Protein AF-A0A9D8TUL1-F1 (afdb_monomer_lite)

Structure (mmCIF, N/CA/C/O backbone):
data_AF-A0A9D8TUL1-F1
#
_entry.id   AF-A0A9D8TUL1-F1
#
loop_
_atom_site.group_PDB
_atom_site.id
_atom_site.type_symbol
_atom_site.label_atom_id
_atom_site.label_alt_id
_atom_site.label_comp_id
_atom_site.label_asym_id
_atom_site.label_entity_id
_atom_site.label_seq_id
_atom_site.pdbx_PDB_ins_code
_atom_site.Cartn_x
_atom_site.Cartn_y
_atom_site.Cartn_z
_atom_site.occupancy
_atom_site.B_iso_or_equiv
_atom_site.auth_seq_id
_atom_site.auth_comp_id
_atom_site.auth_asym_id
_atom_site.auth_atom_id
_atom_site.pdbx_PDB_model_num
ATOM 1 N N . MET A 1 1 ? 18.814 9.237 -5.039 1.00 64.94 1 MET A N 1
ATOM 2 C CA . MET A 1 1 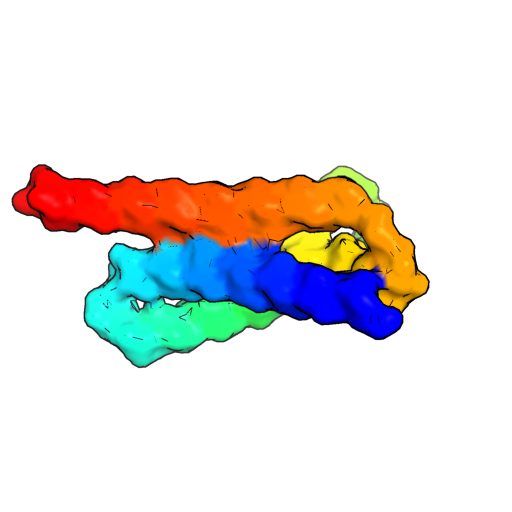? 18.415 9.576 -3.650 1.00 64.94 1 MET A CA 1
ATOM 3 C C . MET A 1 1 ? 16.939 9.969 -3.543 1.00 64.94 1 MET A C 1
ATOM 5 O O . MET A 1 1 ? 16.229 9.301 -2.804 1.00 64.94 1 MET A O 1
ATOM 9 N N . PHE A 1 2 ? 16.436 10.951 -4.306 1.00 75.06 2 PHE A N 1
ATOM 10 C CA . PHE A 1 2 ? 15.024 11.384 -4.235 1.00 75.06 2 PHE A CA 1
ATOM 11 C C . PHE A 1 2 ? 13.984 10.298 -4.573 1.00 75.06 2 PHE A C 1
ATOM 13 O O . PHE A 1 2 ? 12.989 10.177 -3.865 1.00 75.06 2 PHE A O 1
ATOM 20 N N . GLY A 1 3 ?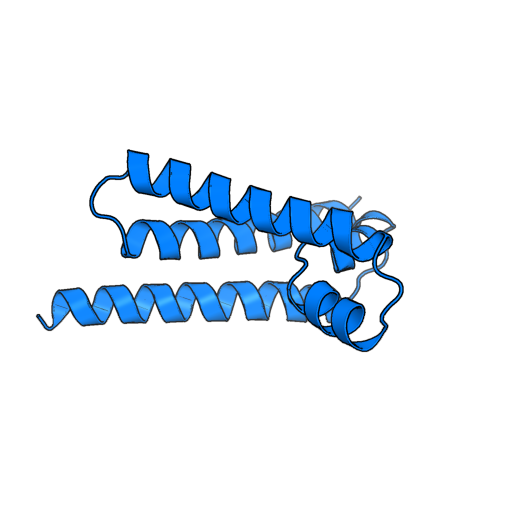 14.234 9.456 -5.586 1.00 75.81 3 GLY A N 1
ATOM 21 C CA . GLY A 1 3 ? 13.310 8.372 -5.962 1.00 75.81 3 GLY A CA 1
ATOM 22 C C . GLY A 1 3 ? 13.038 7.368 -4.835 1.00 75.81 3 GLY A C 1
ATOM 23 O O . GLY A 1 3 ? 11.901 6.950 -4.650 1.00 75.81 3 GLY A O 1
ATOM 24 N N . ASN A 1 4 ? 14.047 7.066 -4.011 1.00 78.31 4 ASN A N 1
ATOM 25 C CA . ASN A 1 4 ? 13.906 6.150 -2.876 1.00 78.31 4 ASN A CA 1
ATOM 26 C C . ASN A 1 4 ? 13.040 6.740 -1.749 1.00 78.31 4 ASN A C 1
ATOM 28 O O . ASN A 1 4 ? 12.223 6.034 -1.168 1.00 78.31 4 ASN A O 1
ATOM 32 N N . LEU A 1 5 ? 13.173 8.041 -1.462 1.00 83.94 5 LEU A N 1
ATOM 33 C CA . LEU A 1 5 ? 12.335 8.715 -0.462 1.00 83.94 5 LEU A CA 1
ATOM 34 C C . LEU A 1 5 ? 10.859 8.690 -0.870 1.00 83.94 5 LEU A C 1
ATOM 36 O O . LEU A 1 5 ? 10.001 8.357 -0.058 1.00 83.94 5 LEU A O 1
ATOM 40 N N . ILE A 1 6 ? 10.576 8.977 -2.142 1.00 84.31 6 ILE A N 1
ATOM 41 C CA . ILE A 1 6 ? 9.216 8.918 -2.691 1.00 84.31 6 ILE A CA 1
ATOM 42 C C . ILE A 1 6 ? 8.671 7.486 -2.610 1.00 84.31 6 ILE A C 1
ATOM 44 O O . ILE A 1 6 ? 7.533 7.291 -2.189 1.00 84.31 6 ILE A O 1
ATOM 48 N N . ALA A 1 7 ? 9.492 6.483 -2.935 1.00 82.50 7 ALA A N 1
ATOM 49 C CA . ALA A 1 7 ? 9.126 5.072 -2.820 1.00 82.50 7 ALA A CA 1
ATOM 50 C C . ALA A 1 7 ? 8.695 4.702 -1.397 1.00 82.50 7 ALA A C 1
ATOM 52 O O . ALA A 1 7 ? 7.632 4.117 -1.195 1.00 82.50 7 ALA A O 1
ATOM 53 N N . ILE A 1 8 ? 9.524 5.060 -0.411 1.00 85.44 8 ILE A N 1
ATOM 54 C CA . ILE A 1 8 ? 9.286 4.756 1.001 1.00 85.44 8 ILE A CA 1
ATOM 55 C C . ILE A 1 8 ? 8.029 5.475 1.493 1.00 85.44 8 ILE A C 1
ATOM 57 O O . ILE A 1 8 ? 7.224 4.861 2.187 1.00 85.44 8 ILE A O 1
ATOM 61 N N . LEU A 1 9 ? 7.817 6.736 1.104 1.00 89.25 9 LEU A N 1
ATOM 62 C CA . LEU A 1 9 ? 6.612 7.484 1.471 1.00 89.25 9 LEU A CA 1
ATOM 63 C C . LEU A 1 9 ? 5.340 6.864 0.884 1.00 89.25 9 LEU A C 1
ATOM 65 O O . LEU A 1 9 ? 4.354 6.716 1.601 1.00 89.25 9 LEU A O 1
ATOM 69 N N . LEU A 1 10 ? 5.357 6.467 -0.390 1.00 89.06 10 LEU A N 1
ATOM 70 C CA . LEU A 1 10 ? 4.200 5.852 -1.046 1.00 89.06 10 LEU A CA 1
ATOM 71 C C . LEU A 1 10 ? 3.865 4.480 -0.452 1.00 89.06 10 LEU A C 1
ATOM 73 O O . LEU A 1 10 ? 2.704 4.205 -0.149 1.00 89.06 10 LEU A O 1
ATOM 77 N N . VAL A 1 11 ? 4.875 3.631 -0.250 1.00 87.81 11 VAL A N 1
ATOM 78 C CA . VAL A 1 11 ? 4.687 2.303 0.353 1.00 87.81 11 VAL A CA 1
ATOM 79 C C . VAL A 1 11 ? 4.276 2.422 1.819 1.00 87.81 11 VAL A C 1
ATOM 81 O O . VAL A 1 11 ? 3.330 1.762 2.247 1.00 87.81 11 VAL A O 1
ATOM 84 N N . GLY A 1 12 ? 4.938 3.294 2.581 1.00 89.50 12 GLY A N 1
ATOM 85 C CA . GLY A 1 12 ? 4.601 3.565 3.976 1.00 89.50 12 GLY A CA 1
ATOM 86 C C . GLY A 1 12 ? 3.176 4.096 4.125 1.00 89.50 12 GLY A C 1
ATOM 87 O O . GLY A 1 12 ? 2.424 3.597 4.956 1.00 89.50 12 GLY A O 1
ATOM 88 N N . GLY A 1 13 ? 2.766 5.031 3.264 1.00 91.69 13 GLY A N 1
ATOM 89 C CA . GLY A 1 13 ? 1.396 5.542 3.211 1.00 91.69 13 GLY A CA 1
ATOM 90 C C . GLY A 1 13 ? 0.366 4.452 2.904 1.00 91.69 13 GLY A C 1
ATOM 91 O O . GLY A 1 13 ? -0.665 4.375 3.573 1.00 91.69 13 GLY A O 1
ATOM 92 N N . ALA A 1 14 ? 0.664 3.551 1.962 1.00 90.81 14 ALA A N 1
ATOM 93 C CA . ALA A 1 14 ? -0.194 2.404 1.668 1.00 90.81 14 ALA A CA 1
ATOM 94 C C . ALA A 1 14 ? -0.345 1.467 2.879 1.00 90.81 14 ALA A C 1
ATOM 96 O O . ALA A 1 14 ? -1.462 1.063 3.204 1.00 90.81 14 ALA A O 1
ATOM 97 N N . PHE A 1 15 ? 0.744 1.168 3.595 1.00 90.31 15 PHE A N 1
ATOM 98 C CA . PHE A 1 15 ? 0.683 0.358 4.816 1.00 90.31 15 PHE A CA 1
ATOM 99 C C . PHE A 1 15 ? -0.089 1.039 5.946 1.00 90.31 15 PHE A C 1
ATOM 101 O O . PHE A 1 15 ? -0.857 0.368 6.633 1.00 90.31 15 PHE A O 1
ATOM 108 N N . ILE A 1 16 ? 0.048 2.357 6.112 1.00 92.38 16 ILE A N 1
ATOM 109 C CA . ILE A 1 16 ? -0.736 3.120 7.092 1.00 92.38 16 ILE A CA 1
ATOM 110 C C . ILE A 1 16 ? -2.226 3.064 6.745 1.00 92.38 16 ILE A C 1
ATOM 112 O O . ILE A 1 16 ? -3.036 2.815 7.633 1.00 92.38 16 ILE A O 1
ATOM 116 N N . ALA A 1 17 ? -2.602 3.230 5.474 1.00 93.25 17 ALA A N 1
ATOM 117 C CA . ALA A 1 17 ? -3.999 3.155 5.042 1.00 93.25 17 ALA A CA 1
ATOM 118 C C . ALA A 1 17 ? -4.613 1.767 5.298 1.00 93.25 17 ALA A C 1
ATOM 120 O O . ALA A 1 17 ? -5.715 1.670 5.839 1.00 93.25 17 ALA A O 1
ATOM 121 N N . ILE A 1 18 ? -3.883 0.693 4.975 1.00 90.81 18 ILE A N 1
ATOM 122 C CA . ILE A 1 18 ? -4.282 -0.685 5.310 1.00 90.81 18 ILE A CA 1
ATOM 123 C C . ILE A 1 18 ? -4.415 -0.835 6.828 1.00 90.81 18 ILE A C 1
ATOM 125 O O . ILE A 1 18 ? -5.382 -1.416 7.320 1.00 90.81 18 ILE A O 1
ATOM 129 N N . GLY A 1 19 ? -3.460 -0.282 7.576 1.00 91.25 19 GLY A N 1
ATOM 130 C CA . GLY A 1 19 ? -3.447 -0.342 9.028 1.00 91.25 19 GLY A CA 1
ATOM 131 C C . GLY A 1 19 ? -4.658 0.319 9.674 1.00 91.25 19 GLY A C 1
ATOM 132 O O . GLY A 1 19 ? -5.291 -0.249 10.566 1.00 91.25 19 GLY A O 1
ATOM 133 N N . LEU A 1 20 ? -5.014 1.494 9.161 1.00 92.06 20 LEU A N 1
ATOM 134 C CA . LEU A 1 20 ? -6.180 2.258 9.573 1.00 92.06 20 LEU A CA 1
ATOM 135 C C . LEU A 1 20 ? -7.475 1.479 9.316 1.00 92.06 20 LEU A C 1
ATOM 137 O O . LEU A 1 20 ? -8.348 1.445 10.179 1.00 92.06 20 LEU A O 1
ATOM 141 N N . PHE A 1 21 ? -7.570 0.804 8.168 1.00 92.25 21 PHE A N 1
ATOM 142 C CA . PHE A 1 21 ? -8.728 -0.015 7.821 1.00 92.25 21 PHE A CA 1
ATOM 143 C C . PHE A 1 21 ? -8.919 -1.190 8.782 1.00 92.25 21 PHE A C 1
ATOM 145 O O . PHE A 1 21 ? -10.020 -1.394 9.290 1.00 92.25 21 PHE A O 1
ATOM 152 N N . VAL A 1 22 ? -7.852 -1.936 9.077 1.00 91.44 22 VAL A N 1
ATOM 153 C CA . VAL A 1 22 ? -7.912 -3.041 10.049 1.00 91.44 22 VAL A CA 1
ATOM 154 C C . VAL A 1 22 ? -8.287 -2.515 11.430 1.00 91.44 22 VAL A C 1
ATOM 156 O O . VAL A 1 22 ? -9.175 -3.069 12.070 1.00 91.44 22 VAL A O 1
ATOM 159 N N . SER A 1 23 ? -7.667 -1.411 11.856 1.00 91.44 23 SER A N 1
ATOM 160 C CA . SER A 1 23 ? -7.978 -0.753 13.126 1.00 91.44 23 SER A CA 1
ATOM 161 C C . SER A 1 23 ? -9.450 -0.345 13.215 1.00 91.44 23 SER A C 1
ATOM 163 O O . SER A 1 23 ? -10.090 -0.578 14.232 1.00 91.44 23 SER A O 1
ATOM 165 N N . ALA A 1 24 ? -10.034 0.164 12.127 1.00 88.50 24 ALA A N 1
ATOM 166 C CA . ALA A 1 24 ? -11.451 0.511 12.077 1.00 88.50 24 ALA A CA 1
ATOM 167 C C . ALA A 1 24 ? -12.390 -0.705 12.163 1.00 88.50 24 ALA A C 1
ATOM 169 O O . ALA A 1 24 ? -13.558 -0.545 12.518 1.00 88.50 24 ALA A O 1
ATOM 170 N N . LEU A 1 25 ? -11.921 -1.916 11.848 1.00 87.06 25 LEU A N 1
ATOM 171 C CA . LEU A 1 25 ? -12.702 -3.151 11.976 1.00 87.06 25 LEU A CA 1
ATOM 172 C C . LEU A 1 25 ? -12.627 -3.754 13.383 1.00 87.06 25 LEU A C 1
ATOM 174 O O . LEU A 1 25 ? -13.602 -4.346 13.839 1.00 87.06 25 LEU A O 1
ATOM 178 N N . THR A 1 26 ? -11.510 -3.586 14.083 1.00 87.25 26 THR A N 1
ATOM 179 C CA . THR A 1 26 ? -11.253 -4.177 15.406 1.00 87.25 26 THR A CA 1
ATOM 180 C C . THR A 1 26 ? -11.515 -3.194 16.545 1.00 87.25 26 THR A C 1
ATOM 182 O O . THR A 1 26 ? -11.216 -2.015 16.434 1.00 87.25 26 THR A O 1
ATOM 185 N N . GLU A 1 27 ? -12.029 -3.665 17.680 1.00 82.88 27 GLU A N 1
ATOM 186 C CA . GLU A 1 27 ? -12.164 -2.829 18.890 1.00 82.88 27 GLU A CA 1
ATOM 187 C C . GLU A 1 27 ? -10.899 -2.847 19.763 1.00 82.88 27 GLU A C 1
ATOM 189 O O . GLU A 1 27 ? -10.623 -1.896 20.489 1.00 82.88 27 GLU A O 1
ATOM 194 N N . ASN A 1 28 ? -10.097 -3.913 19.665 1.00 89.00 28 ASN A N 1
ATOM 195 C CA . ASN A 1 28 ? -8.855 -4.070 20.415 1.00 89.00 28 ASN A CA 1
ATOM 196 C C . ASN A 1 28 ? -7.641 -3.654 19.566 1.00 89.00 28 ASN A C 1
ATOM 198 O O . ASN A 1 28 ? -7.322 -4.304 18.570 1.00 89.00 28 ASN A O 1
ATOM 202 N N . GLN A 1 29 ? -6.920 -2.619 20.006 1.00 85.38 29 GLN A N 1
ATOM 203 C CA . GLN A 1 29 ? -5.738 -2.075 19.325 1.00 85.38 29 GLN A CA 1
ATOM 204 C C . GLN A 1 29 ? -4.603 -3.101 19.157 1.00 85.38 29 GLN A C 1
ATOM 206 O O . GLN A 1 29 ? -3.871 -3.064 18.168 1.00 85.38 29 GLN A O 1
ATOM 211 N N . LEU A 1 30 ? -4.478 -4.052 20.086 1.00 90.12 30 LEU A N 1
ATOM 212 C CA . LEU A 1 30 ? -3.487 -5.128 20.014 1.00 90.12 30 LEU A CA 1
ATOM 213 C C . LEU A 1 30 ? -3.846 -6.128 18.903 1.00 90.12 30 LEU A C 1
ATOM 215 O O . LEU A 1 30 ? -2.991 -6.508 18.104 1.00 90.12 30 LEU A O 1
ATOM 219 N N . ALA A 1 31 ? -5.129 -6.485 18.794 1.00 88.19 31 ALA A N 1
ATOM 220 C CA . ALA A 1 31 ? -5.630 -7.320 17.704 1.00 88.19 31 ALA A CA 1
ATOM 221 C C . ALA A 1 31 ? -5.501 -6.611 16.346 1.00 88.19 31 ALA A C 1
ATOM 223 O O . ALA A 1 31 ? -5.123 -7.248 15.363 1.00 88.19 31 ALA A O 1
ATOM 224 N N . ALA A 1 32 ? -5.735 -5.293 16.306 1.00 89.44 32 ALA A N 1
ATOM 225 C CA . ALA A 1 32 ? -5.501 -4.471 15.123 1.00 89.44 32 ALA A CA 1
ATOM 226 C C . ALA A 1 32 ? -4.044 -4.583 14.661 1.00 89.44 32 ALA A C 1
ATOM 228 O O . ALA A 1 32 ? -3.789 -4.964 13.525 1.00 89.44 32 ALA A O 1
ATOM 229 N N . ALA A 1 33 ? -3.087 -4.314 15.555 1.00 87.94 33 ALA A N 1
ATOM 230 C CA . ALA A 1 33 ? -1.661 -4.342 15.241 1.00 87.94 33 ALA A CA 1
ATOM 231 C C . ALA A 1 33 ? -1.183 -5.718 14.746 1.00 87.94 33 ALA A C 1
ATOM 233 O O . ALA A 1 33 ? -0.430 -5.809 13.779 1.00 87.94 33 ALA A O 1
ATOM 234 N N . ILE A 1 34 ? -1.643 -6.805 15.367 1.00 92.12 34 ILE A N 1
ATOM 235 C CA . ILE A 1 34 ? -1.299 -8.160 14.915 1.00 92.12 34 ILE A CA 1
ATOM 236 C C . ILE A 1 34 ? -1.922 -8.440 13.540 1.00 92.12 34 ILE A C 1
ATOM 238 O O . ILE A 1 34 ? -1.258 -8.987 12.658 1.00 92.12 34 ILE A O 1
ATOM 242 N N . GLY A 1 35 ? -3.174 -8.024 13.326 1.00 90.44 35 GLY A N 1
ATOM 243 C CA . GLY A 1 35 ? -3.864 -8.173 12.047 1.00 90.44 35 GLY A CA 1
ATOM 244 C C . GLY A 1 35 ? -3.176 -7.419 10.909 1.00 90.44 35 GLY A C 1
ATOM 245 O O . GLY A 1 35 ? -3.007 -7.967 9.820 1.00 90.44 35 GLY A O 1
ATOM 246 N N . THR A 1 36 ? -2.716 -6.191 11.154 1.00 90.38 36 THR A N 1
ATOM 247 C CA . THR A 1 36 ? -2.013 -5.389 10.142 1.00 90.38 36 THR A CA 1
ATOM 248 C C . THR A 1 36 ? -0.678 -6.005 9.762 1.00 90.38 36 THR A C 1
ATOM 250 O O . THR A 1 36 ? -0.396 -6.149 8.572 1.00 90.38 36 THR A O 1
ATOM 253 N N . VAL A 1 37 ? 0.110 -6.444 10.747 1.00 90.44 37 VAL A N 1
ATOM 254 C CA . VAL A 1 37 ? 1.366 -7.163 10.503 1.00 90.44 37 VAL A CA 1
ATOM 255 C C . VAL A 1 37 ? 1.103 -8.447 9.716 1.00 90.44 37 VAL A C 1
ATOM 257 O O . VAL A 1 37 ? 1.791 -8.700 8.729 1.00 90.44 37 VAL A O 1
ATOM 260 N N . GLY A 1 38 ? 0.075 -9.217 10.083 1.00 91.50 38 GLY A N 1
ATOM 261 C CA . GLY A 1 38 ? -0.319 -10.427 9.359 1.00 91.50 38 GLY A CA 1
ATOM 262 C C . GLY A 1 38 ? -0.643 -10.158 7.887 1.00 91.50 38 GLY A C 1
ATOM 263 O O . GLY A 1 38 ? -0.127 -10.840 7.005 1.00 91.50 38 GLY A O 1
ATOM 264 N N . ILE A 1 39 ? -1.430 -9.118 7.600 1.00 88.81 39 ILE A N 1
ATOM 265 C CA . ILE A 1 39 ? -1.770 -8.726 6.224 1.00 88.81 39 ILE A CA 1
ATOM 266 C C . ILE A 1 39 ? -0.524 -8.288 5.444 1.00 88.81 39 ILE A C 1
ATOM 268 O O . ILE A 1 39 ? -0.342 -8.695 4.295 1.00 88.81 39 ILE A O 1
ATOM 272 N N . ILE A 1 40 ? 0.360 -7.497 6.054 1.00 88.19 40 ILE A N 1
ATOM 273 C CA . ILE A 1 40 ? 1.605 -7.055 5.409 1.00 88.19 40 ILE A CA 1
ATOM 274 C C . ILE A 1 40 ? 2.507 -8.258 5.094 1.00 88.19 40 ILE A C 1
ATOM 276 O O . ILE A 1 40 ? 3.051 -8.345 3.990 1.00 88.19 40 ILE A O 1
ATOM 280 N N . LEU A 1 41 ? 2.628 -9.215 6.018 1.00 88.50 41 LEU A N 1
ATOM 281 C CA . LEU A 1 41 ? 3.385 -10.450 5.799 1.00 88.50 41 LEU A CA 1
ATOM 282 C C . LEU A 1 41 ? 2.787 -11.299 4.674 1.00 88.50 41 LEU A C 1
ATOM 284 O O . LEU A 1 41 ? 3.538 -11.841 3.863 1.00 88.50 41 LEU A O 1
ATOM 288 N N . LEU A 1 42 ? 1.458 -11.371 4.562 1.00 86.94 42 LEU A N 1
ATOM 289 C CA . LEU A 1 42 ? 0.797 -12.042 3.441 1.00 86.94 42 LEU A CA 1
ATOM 290 C C . LEU A 1 42 ? 1.121 -11.364 2.106 1.00 86.94 42 LEU A C 1
ATOM 292 O O . LEU A 1 42 ? 1.478 -12.050 1.148 1.00 86.94 42 LEU A O 1
ATOM 296 N N . PHE A 1 43 ? 1.077 -10.030 2.034 1.00 84.81 43 PHE A N 1
ATOM 297 C CA . PHE A 1 43 ? 1.493 -9.301 0.830 1.00 84.81 43 PHE A CA 1
ATOM 298 C C . PHE A 1 43 ? 2.958 -9.562 0.473 1.00 84.81 43 PHE A C 1
ATOM 300 O O . PHE A 1 43 ? 3.292 -9.713 -0.707 1.00 84.81 43 PHE A O 1
ATOM 307 N N . PHE A 1 44 ? 3.837 -9.641 1.472 1.00 84.81 44 PHE A N 1
ATOM 308 C CA . PHE A 1 44 ? 5.241 -9.982 1.270 1.00 84.81 44 PHE A CA 1
ATOM 309 C C . PHE A 1 44 ? 5.403 -11.411 0.729 1.00 84.81 44 PHE A C 1
ATOM 311 O O . PHE A 1 44 ? 6.071 -11.605 -0.288 1.00 84.81 44 PHE A O 1
ATOM 318 N N . ALA A 1 45 ? 4.727 -12.392 1.332 1.00 85.81 45 ALA A N 1
ATOM 319 C CA . ALA A 1 45 ? 4.746 -13.786 0.894 1.00 85.81 45 ALA A CA 1
ATOM 320 C C . ALA A 1 45 ? 4.222 -13.942 -0.541 1.00 85.81 45 ALA A C 1
ATOM 322 O O . ALA A 1 45 ? 4.886 -14.553 -1.376 1.00 85.81 45 ALA A O 1
ATOM 323 N N . VAL A 1 46 ? 3.087 -13.313 -0.867 1.00 84.88 46 VAL A N 1
ATOM 324 C CA . VAL A 1 46 ? 2.532 -13.272 -2.231 1.00 84.88 46 VAL A CA 1
ATOM 325 C C . VAL A 1 46 ? 3.551 -12.707 -3.218 1.00 84.88 46 VAL A C 1
ATOM 327 O O . VAL A 1 46 ? 3.769 -13.280 -4.284 1.00 84.88 46 VAL A O 1
ATOM 330 N N . SER A 1 47 ? 4.218 -11.612 -2.854 1.00 83.38 47 SER A N 1
ATOM 331 C CA . SER A 1 47 ? 5.225 -10.971 -3.704 1.00 83.38 47 SER A CA 1
ATOM 332 C C . SER A 1 47 ? 6.443 -11.868 -3.948 1.00 83.38 47 SER A C 1
ATOM 334 O O . SER A 1 47 ? 6.970 -11.898 -5.062 1.00 83.38 47 SER A O 1
ATOM 336 N N . ALA A 1 48 ? 6.879 -12.612 -2.928 1.00 83.00 48 ALA A N 1
ATOM 337 C CA . ALA A 1 48 ? 7.989 -13.555 -3.027 1.00 83.00 48 ALA A CA 1
ATOM 338 C C . ALA A 1 48 ? 7.626 -14.775 -3.891 1.00 83.00 48 ALA A C 1
ATOM 340 O O . ALA A 1 48 ? 8.376 -15.134 -4.800 1.00 83.00 48 ALA A O 1
ATOM 341 N N . LEU A 1 49 ? 6.449 -15.364 -3.657 1.00 83.88 49 LEU A N 1
ATOM 342 C CA . LEU A 1 49 ? 5.961 -16.545 -4.374 1.00 83.88 49 LEU A CA 1
ATOM 343 C C . LEU A 1 49 ? 5.642 -16.257 -5.844 1.00 83.88 49 LEU A C 1
ATOM 345 O O . LEU A 1 49 ? 5.837 -17.127 -6.690 1.00 83.88 49 LEU A O 1
ATOM 349 N N . ASN A 1 50 ? 5.231 -15.028 -6.176 1.00 81.88 50 ASN A N 1
ATOM 350 C CA . ASN A 1 50 ? 4.901 -14.631 -7.548 1.00 81.88 50 ASN A CA 1
ATOM 351 C C . ASN A 1 50 ? 6.048 -14.871 -8.552 1.00 81.88 50 ASN A C 1
ATOM 353 O O . ASN A 1 50 ? 5.810 -15.056 -9.742 1.00 81.88 50 ASN A O 1
ATOM 357 N N . ARG A 1 51 ? 7.305 -14.889 -8.084 1.00 78.38 51 ARG A N 1
ATOM 358 C CA . ARG A 1 51 ? 8.488 -15.159 -8.921 1.00 78.38 51 ARG A CA 1
ATOM 359 C C . ARG A 1 51 ? 8.607 -16.621 -9.355 1.00 78.38 51 ARG A C 1
ATOM 361 O O . ARG A 1 51 ? 9.253 -16.888 -10.361 1.00 78.38 51 ARG A O 1
ATOM 368 N N . PHE A 1 52 ? 7.991 -17.540 -8.615 1.00 84.06 52 PHE A N 1
ATOM 369 C CA 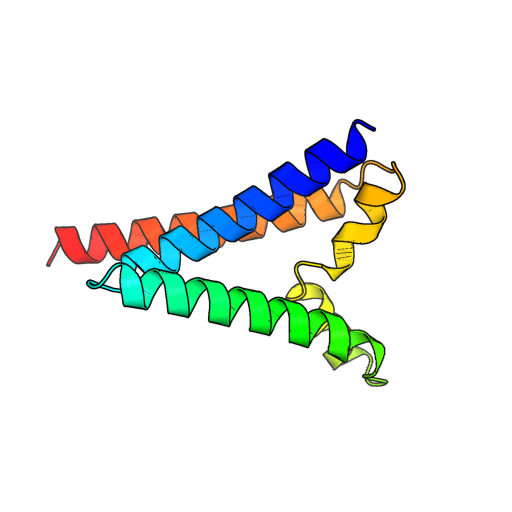. PHE A 1 52 ? 8.073 -18.983 -8.843 1.00 84.06 52 PHE A CA 1
ATOM 370 C C . PHE A 1 52 ? 6.858 -19.545 -9.588 1.00 84.06 52 PHE A C 1
ATOM 372 O O . PHE A 1 52 ? 6.834 -20.731 -9.902 1.00 84.06 52 PHE A O 1
ATOM 379 N N . ILE A 1 53 ? 5.846 -18.719 -9.876 1.00 86.06 53 ILE A N 1
ATOM 380 C CA . ILE A 1 53 ? 4.627 -19.159 -10.558 1.00 86.06 53 ILE A CA 1
ATOM 381 C C . ILE A 1 53 ? 4.822 -19.047 -12.079 1.00 86.06 53 ILE A C 1
ATOM 383 O O . ILE A 1 53 ? 4.954 -17.934 -12.596 1.00 86.06 53 ILE A O 1
ATOM 387 N N . PRO A 1 54 ? 4.798 -20.172 -12.820 1.00 84.00 54 PRO A N 1
ATOM 388 C CA . PRO A 1 54 ? 5.000 -20.169 -14.270 1.00 84.00 54 PRO A CA 1
ATOM 389 C C . PRO A 1 54 ? 3.743 -19.743 -15.047 1.00 84.00 54 PRO A C 1
ATOM 391 O O . PRO A 1 54 ? 3.808 -19.448 -16.238 1.00 84.00 54 PRO A O 1
ATOM 394 N N . VAL A 1 55 ? 2.584 -19.705 -14.387 1.00 90.06 55 VAL A N 1
ATOM 395 C CA . VAL A 1 55 ? 1.288 -19.436 -15.013 1.00 90.06 55 VAL A CA 1
ATOM 396 C C . VAL A 1 55 ? 1.063 -17.929 -15.175 1.00 90.06 55 VAL A C 1
ATOM 398 O O . VAL A 1 55 ? 0.910 -17.203 -14.191 1.00 90.06 55 VAL A O 1
ATOM 401 N N . TYR A 1 56 ? 0.991 -17.459 -16.425 1.00 85.00 56 TYR A N 1
ATOM 402 C CA . TYR A 1 56 ? 0.936 -16.028 -16.756 1.00 85.00 56 TYR A CA 1
ATOM 403 C C . TYR A 1 56 ? -0.253 -15.284 -16.129 1.00 85.00 56 TYR A C 1
ATOM 405 O O . TYR A 1 56 ? -0.065 -14.235 -15.516 1.00 85.00 56 TYR A O 1
ATOM 413 N N . TRP A 1 57 ? -1.471 -15.823 -16.239 1.00 85.19 57 TRP A N 1
ATOM 414 C CA . TRP A 1 57 ? -2.674 -15.153 -15.730 1.00 85.19 57 TRP A CA 1
ATOM 415 C C . TRP A 1 57 ? -2.671 -15.040 -14.199 1.00 85.19 57 TRP A C 1
ATOM 417 O O . TRP A 1 57 ? -3.024 -13.993 -13.658 1.00 85.19 57 TRP A O 1
ATOM 427 N N . ILE A 1 58 ? -2.178 -16.069 -13.501 1.00 84.38 58 ILE A N 1
ATOM 428 C CA . ILE A 1 58 ? -1.996 -16.041 -12.043 1.00 84.38 58 ILE A CA 1
ATOM 429 C C . ILE A 1 58 ? -0.963 -14.973 -11.672 1.00 84.38 58 ILE A C 1
ATOM 431 O O . ILE A 1 58 ? -1.211 -14.143 -10.798 1.00 84.38 58 ILE A O 1
ATOM 435 N N . ARG A 1 59 ? 0.171 -14.938 -12.383 1.00 83.00 59 ARG A N 1
ATOM 436 C CA . ARG A 1 59 ? 1.231 -13.949 -12.160 1.00 83.00 59 ARG A CA 1
ATOM 437 C C . ARG A 1 59 ? 0.753 -12.515 -12.392 1.00 83.00 59 ARG A C 1
ATOM 439 O O . ARG A 1 59 ? 1.146 -11.619 -11.647 1.00 83.00 59 ARG A O 1
ATOM 446 N N . PHE A 1 60 ? -0.100 -12.292 -13.391 1.00 81.44 60 PHE A N 1
ATOM 447 C CA . PHE A 1 60 ? -0.686 -10.982 -13.679 1.00 81.44 60 PHE A CA 1
ATOM 448 C C . PHE A 1 60 ? -1.547 -10.481 -12.512 1.00 81.44 60 PHE A C 1
ATOM 450 O O . PHE A 1 60 ? -1.327 -9.377 -12.012 1.00 81.44 60 PHE A O 1
ATOM 457 N N . VAL A 1 61 ? -2.460 -11.320 -12.012 1.00 82.50 61 VAL A N 1
ATOM 458 C CA . VAL A 1 61 ? -3.322 -10.981 -10.868 1.00 82.50 61 VAL A CA 1
ATOM 459 C C . VAL A 1 61 ? -2.494 -10.765 -9.599 1.00 82.50 61 VAL A C 1
ATOM 461 O O . VAL A 1 61 ? -2.648 -9.749 -8.921 1.00 82.50 61 VAL A O 1
ATOM 464 N N . LEU A 1 62 ? -1.551 -11.664 -9.304 1.00 80.50 62 LEU A N 1
ATOM 465 C CA . LEU A 1 62 ? -0.673 -11.543 -8.137 1.00 80.50 62 LEU A CA 1
ATOM 466 C C . LEU A 1 62 ? 0.242 -10.321 -8.223 1.00 80.50 62 LEU A C 1
ATOM 468 O O . LEU A 1 62 ? 0.507 -9.691 -7.204 1.00 80.50 62 LEU A O 1
ATOM 472 N N . SER A 1 63 ? 0.691 -9.931 -9.418 1.00 78.06 63 SER A N 1
ATOM 473 C CA . SER A 1 63 ? 1.433 -8.681 -9.613 1.00 78.06 63 SER A CA 1
ATOM 474 C C . SER A 1 63 ? 0.554 -7.442 -9.420 1.00 78.06 63 SER A C 1
ATOM 476 O O . SER A 1 63 ? 1.069 -6.370 -9.105 1.00 78.06 63 SER A O 1
ATOM 478 N N . GLY A 1 64 ? -0.762 -7.556 -9.605 1.00 74.06 64 GLY A N 1
ATOM 479 C CA . GLY A 1 64 ? -1.723 -6.519 -9.231 1.00 74.06 64 GLY A CA 1
ATOM 480 C C . GLY A 1 64 ? -1.850 -6.367 -7.714 1.00 74.06 64 GLY A C 1
ATOM 481 O O . GLY A 1 64 ? -1.881 -5.253 -7.206 1.00 74.06 64 GLY A O 1
ATOM 482 N N . VAL A 1 65 ? -1.855 -7.476 -6.976 1.00 76.69 65 VAL A N 1
ATOM 483 C CA . VAL A 1 65 ? -1.998 -7.492 -5.506 1.00 76.69 65 VAL A CA 1
ATOM 484 C C . VAL A 1 65 ? -0.667 -7.219 -4.788 1.00 76.69 65 VAL A C 1
ATOM 486 O O . VAL A 1 65 ? -0.639 -6.698 -3.677 1.00 76.69 65 VAL A O 1
ATOM 489 N N . SER A 1 66 ? 0.456 -7.552 -5.417 1.00 77.44 66 SER A N 1
ATOM 490 C CA . SER A 1 66 ? 1.793 -7.406 -4.847 1.00 77.44 66 SER A CA 1
ATOM 491 C C . SER A 1 66 ? 2.215 -5.939 -4.733 1.00 77.44 66 SER A C 1
ATOM 493 O O . SER A 1 66 ? 2.620 -5.314 -5.717 1.00 77.44 66 SER A O 1
ATOM 495 N N . ILE A 1 67 ? 2.232 -5.442 -3.493 1.00 72.44 67 ILE A N 1
ATOM 496 C CA . ILE A 1 67 ? 2.725 -4.106 -3.127 1.00 72.44 67 ILE A CA 1
ATOM 497 C C . ILE A 1 67 ? 4.207 -3.944 -3.501 1.00 72.44 67 ILE A C 1
ATOM 499 O O . ILE A 1 67 ? 4.619 -2.884 -3.952 1.00 72.44 67 ILE A O 1
ATOM 503 N N . PHE A 1 68 ? 5.011 -5.006 -3.396 1.00 74.62 68 PHE A N 1
ATOM 504 C CA . PHE A 1 68 ? 6.454 -4.942 -3.654 1.00 74.62 68 PHE A CA 1
ATOM 505 C C . PHE A 1 68 ? 6.848 -5.092 -5.131 1.00 74.62 68 PHE A C 1
ATOM 507 O O . PHE A 1 68 ? 7.989 -4.793 -5.482 1.00 74.62 68 PHE A O 1
ATOM 514 N N . S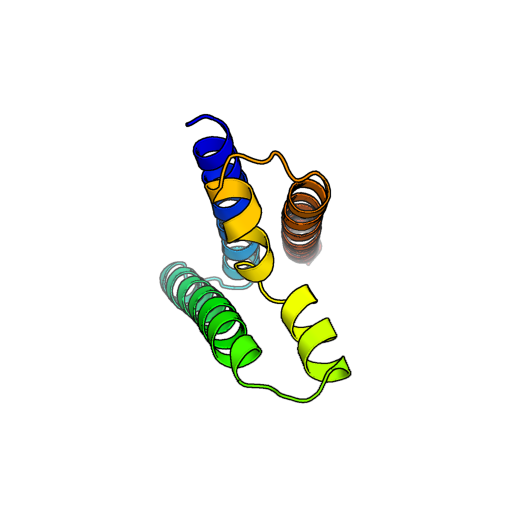ER A 1 69 ? 5.939 -5.527 -6.012 1.00 69.75 69 SER A N 1
ATOM 515 C CA . SER A 1 69 ? 6.246 -5.774 -7.434 1.00 69.75 69 SER A CA 1
ATOM 516 C C . SER A 1 69 ? 6.773 -4.539 -8.172 1.00 69.75 69 SER A C 1
ATOM 518 O O . SER A 1 69 ? 7.620 -4.660 -9.052 1.00 69.75 69 SER A O 1
ATOM 520 N N . ARG A 1 70 ? 6.303 -3.351 -7.781 1.00 73.06 70 ARG A N 1
ATOM 521 C CA . ARG A 1 70 ? 6.637 -2.057 -8.395 1.00 73.06 70 ARG A CA 1
ATOM 522 C C . ARG A 1 70 ? 7.643 -1.246 -7.570 1.00 73.06 70 ARG A C 1
ATOM 524 O O . ARG A 1 70 ? 7.986 -0.125 -7.934 1.00 73.06 70 ARG A O 1
ATOM 531 N N . PHE A 1 71 ? 8.128 -1.800 -6.456 1.00 72.81 71 PHE A N 1
ATOM 532 C CA . PHE A 1 71 ? 9.063 -1.124 -5.555 1.00 72.81 71 PHE A CA 1
ATOM 533 C C . PHE A 1 71 ? 10.464 -0.975 -6.166 1.00 72.81 71 PHE A C 1
ATOM 535 O O . PHE A 1 71 ? 11.094 0.068 -6.002 1.00 72.81 71 PHE A O 1
ATOM 542 N N . SER A 1 72 ? 10.941 -1.973 -6.925 1.00 67.88 72 SER A N 1
ATOM 543 C CA . SER A 1 72 ? 12.301 -1.947 -7.487 1.00 67.88 72 SER A CA 1
ATOM 544 C C . SER A 1 72 ? 12.516 -0.860 -8.539 1.00 67.88 72 SER A C 1
ATOM 546 O O . SER A 1 72 ? 13.635 -0.385 -8.697 1.00 67.88 72 SER A O 1
ATOM 548 N N . ASN A 1 73 ? 11.464 -0.464 -9.261 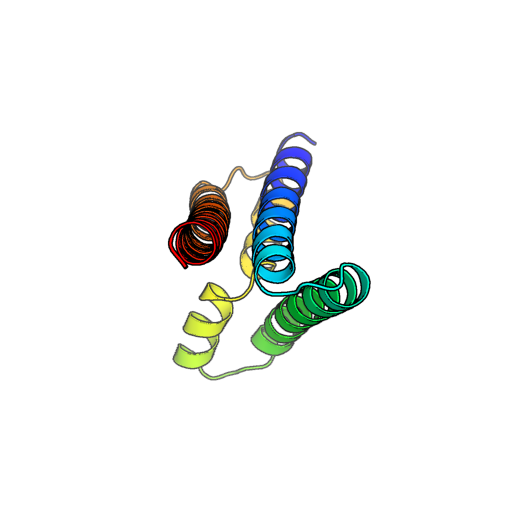1.00 68.31 73 ASN A N 1
ATOM 549 C CA . ASN A 1 73 ? 11.555 0.586 -10.280 1.00 68.31 73 ASN A CA 1
ATOM 550 C C . ASN A 1 73 ? 11.891 1.936 -9.634 1.00 68.31 73 ASN A C 1
ATOM 552 O O . ASN A 1 73 ? 12.742 2.674 -10.123 1.00 68.31 73 ASN A O 1
ATOM 556 N N . PHE A 1 74 ? 11.291 2.206 -8.473 1.00 66.69 74 PHE A N 1
ATOM 557 C CA . PHE A 1 74 ? 11.549 3.413 -7.698 1.00 66.69 74 PHE A CA 1
ATOM 558 C C . PHE A 1 74 ? 12.936 3.425 -7.036 1.00 66.69 74 PHE A C 1
ATOM 560 O O . PHE A 1 74 ? 13.584 4.475 -6.974 1.00 66.69 74 PHE A O 1
ATOM 567 N N . THR A 1 75 ? 13.422 2.278 -6.543 1.00 64.81 75 THR A N 1
ATOM 568 C CA . THR A 1 75 ? 14.745 2.201 -5.896 1.00 64.81 75 THR A CA 1
ATOM 569 C C . THR A 1 75 ? 15.901 2.322 -6.888 1.00 64.81 75 THR A C 1
ATOM 571 O O . THR A 1 75 ? 16.981 2.765 -6.501 1.00 64.81 75 THR A O 1
ATOM 574 N N . GLN A 1 76 ? 15.669 2.025 -8.170 1.00 70.94 76 GLN A N 1
ATOM 575 C CA . GLN A 1 76 ? 16.636 2.230 -9.257 1.00 70.94 76 GLN A CA 1
ATOM 576 C C . GLN A 1 76 ? 16.745 3.695 -9.717 1.00 70.94 76 GLN A C 1
ATOM 578 O O . GLN A 1 76 ? 17.537 4.010 -10.600 1.00 70.94 76 GLN A O 1
ATOM 583 N N . GLY A 1 77 ? 15.992 4.617 -9.104 1.00 63.28 77 GLY A N 1
ATOM 584 C CA . GLY A 1 77 ? 16.085 6.052 -9.382 1.00 63.28 77 GLY A CA 1
ATOM 585 C C . GLY A 1 77 ? 15.254 6.528 -10.574 1.00 63.28 77 GLY A C 1
ATOM 586 O O . GLY A 1 77 ? 15.257 7.726 -10.853 1.00 63.28 77 GLY A O 1
ATOM 587 N N . ALA A 1 78 ? 14.504 5.636 -11.226 1.00 68.44 78 ALA A N 1
ATOM 588 C CA . ALA A 1 78 ? 13.512 6.005 -12.224 1.00 68.44 78 ALA A CA 1
ATOM 589 C C . ALA A 1 78 ? 12.201 6.414 -11.535 1.00 68.44 78 ALA A C 1
ATOM 591 O O . ALA A 1 78 ? 11.668 5.695 -10.689 1.00 68.44 78 ALA A O 1
ATOM 592 N N . PHE A 1 79 ? 11.675 7.586 -11.889 1.00 71.00 79 PHE A N 1
ATOM 593 C CA . PHE A 1 79 ? 10.344 7.999 -11.456 1.00 71.00 79 PHE A CA 1
ATOM 594 C C . PHE A 1 79 ? 9.297 7.252 -12.289 1.00 71.00 79 PHE A C 1
ATOM 596 O O . PHE A 1 79 ? 9.113 7.543 -13.469 1.00 71.00 79 PHE A O 1
ATOM 603 N N . ASP A 1 80 ? 8.632 6.270 -11.680 1.00 79.12 80 ASP A N 1
ATOM 604 C CA . ASP A 1 80 ? 7.617 5.449 -12.341 1.00 79.12 80 ASP A CA 1
ATOM 605 C C . ASP A 1 80 ? 6.207 5.944 -11.979 1.00 79.12 80 ASP A C 1
ATOM 607 O O . ASP A 1 80 ? 5.698 5.721 -10.875 1.00 79.12 80 ASP A O 1
ATOM 611 N N . PHE A 1 81 ? 5.559 6.621 -12.929 1.00 82.06 81 PHE A N 1
ATOM 612 C CA . PHE A 1 81 ? 4.198 7.139 -12.764 1.00 82.06 81 PHE A CA 1
ATOM 613 C C . PHE A 1 81 ? 3.161 6.021 -12.566 1.00 82.06 81 PHE A C 1
ATOM 615 O O . PHE A 1 81 ? 2.184 6.200 -11.837 1.00 82.06 81 PHE A O 1
ATOM 622 N N . SER A 1 82 ? 3.393 4.840 -13.148 1.00 83.19 82 SER A N 1
ATOM 623 C CA . SER A 1 82 ? 2.499 3.686 -12.997 1.00 83.19 82 SER A CA 1
ATOM 624 C C . SER A 1 82 ? 2.505 3.180 -11.559 1.00 83.19 82 SER A C 1
ATOM 626 O O . SER A 1 82 ? 1.463 2.840 -10.998 1.00 83.19 82 SER A O 1
ATOM 628 N N . ALA A 1 83 ? 3.685 3.153 -10.941 1.00 82.00 83 ALA A N 1
ATOM 629 C CA . ALA A 1 83 ? 3.839 2.776 -9.546 1.00 82.00 83 ALA A CA 1
ATOM 630 C C . ALA A 1 83 ? 3.225 3.831 -8.608 1.00 82.00 83 ALA A C 1
ATOM 632 O O . ALA A 1 83 ? 2.547 3.467 -7.648 1.00 82.00 83 ALA A O 1
ATOM 633 N N . LEU A 1 84 ? 3.379 5.124 -8.915 1.00 86.25 84 LEU A N 1
ATOM 634 C CA . LEU A 1 84 ? 2.746 6.207 -8.155 1.00 86.25 84 LEU A CA 1
ATOM 635 C C . LEU A 1 84 ? 1.214 6.091 -8.146 1.00 86.25 84 LEU A C 1
ATOM 637 O O . LEU A 1 84 ? 0.605 6.078 -7.074 1.00 86.25 84 LEU A O 1
ATOM 641 N N . LEU A 1 85 ? 0.597 5.942 -9.322 1.00 88.38 85 LEU A N 1
ATOM 642 C CA . LEU A 1 85 ? -0.850 5.744 -9.444 1.00 88.38 85 LEU A CA 1
ATOM 643 C C . LEU A 1 85 ? -1.324 4.485 -8.717 1.00 88.38 85 LEU A C 1
ATOM 645 O O . LEU A 1 85 ? -2.364 4.504 -8.060 1.00 88.38 85 LEU A O 1
ATOM 649 N N . TYR A 1 86 ? -0.547 3.404 -8.793 1.00 88.38 86 TYR A N 1
ATOM 650 C CA . TYR A 1 86 ? -0.852 2.166 -8.092 1.00 88.38 86 TYR A CA 1
ATOM 651 C C . TYR A 1 86 ? -0.919 2.371 -6.572 1.00 88.38 86 TYR A C 1
ATOM 653 O O . TYR A 1 86 ? -1.956 2.087 -5.972 1.00 88.38 86 TYR A O 1
ATOM 661 N N . TYR A 1 87 ? 0.123 2.922 -5.941 1.00 89.00 87 TYR A N 1
ATOM 662 C CA . TYR A 1 87 ? 0.115 3.126 -4.487 1.00 89.00 87 TYR A CA 1
ATOM 663 C C . TYR A 1 87 ? -0.970 4.114 -4.043 1.00 89.00 87 TYR A C 1
ATOM 665 O O . TYR A 1 87 ? -1.619 3.881 -3.024 1.00 89.00 87 TYR A O 1
ATOM 673 N N . LEU A 1 88 ? -1.224 5.174 -4.821 1.00 91.12 88 LEU A N 1
ATOM 674 C CA . LEU A 1 88 ? -2.324 6.107 -4.556 1.00 91.12 88 LEU A CA 1
ATOM 675 C C . LEU A 1 88 ? -3.696 5.433 -4.645 1.00 91.12 88 LEU A C 1
ATOM 677 O O . LEU A 1 88 ? -4.538 5.677 -3.785 1.00 91.12 88 LEU A O 1
ATOM 681 N N . SER A 1 89 ? -3.920 4.554 -5.627 1.00 91.44 89 SER A N 1
ATOM 682 C CA . SER A 1 89 ? -5.174 3.798 -5.728 1.00 91.44 89 SER A CA 1
ATOM 683 C C . SER A 1 89 ? -5.381 2.872 -4.529 1.00 91.44 89 SER A C 1
ATOM 685 O O . SER A 1 89 ? -6.479 2.824 -3.978 1.00 91.44 89 SER A O 1
ATOM 687 N N . VAL A 1 90 ? -4.319 2.203 -4.066 1.00 90.00 90 VAL A N 1
ATOM 688 C CA . VAL A 1 90 ? -4.364 1.338 -2.881 1.00 90.00 90 VAL A CA 1
ATOM 689 C C . VAL A 1 90 ? -4.708 2.170 -1.646 1.00 90.00 90 VAL A C 1
ATOM 691 O O . VAL A 1 90 ? -5.658 1.843 -0.936 1.00 90.00 90 VAL A O 1
ATOM 694 N N . MET A 1 91 ? -4.005 3.285 -1.429 1.00 94.00 91 MET A N 1
ATOM 695 C CA . MET A 1 91 ? -4.307 4.217 -0.338 1.00 94.00 91 MET A CA 1
ATOM 696 C C . MET A 1 91 ? -5.762 4.692 -0.384 1.00 94.00 91 MET A C 1
ATOM 698 O O . MET A 1 91 ? -6.464 4.603 0.621 1.00 94.00 91 MET A O 1
ATOM 702 N N . ALA A 1 92 ? -6.238 5.142 -1.547 1.00 93.81 92 ALA A N 1
ATOM 703 C CA . ALA A 1 92 ? -7.602 5.625 -1.718 1.00 93.81 92 ALA A CA 1
ATOM 704 C C . ALA A 1 92 ? -8.641 4.544 -1.391 1.00 93.81 92 ALA A C 1
ATOM 706 O O . ALA A 1 92 ? -9.575 4.816 -0.642 1.00 93.81 92 ALA A O 1
ATOM 707 N N . VAL A 1 93 ? -8.470 3.312 -1.884 1.00 92.56 93 VAL A N 1
ATOM 708 C CA . VAL A 1 93 ? -9.397 2.207 -1.593 1.00 92.56 93 VAL A CA 1
ATOM 709 C C . VAL A 1 93 ? -9.469 1.937 -0.091 1.00 92.56 93 VAL A C 1
ATOM 711 O O . VAL A 1 93 ? -10.564 1.929 0.468 1.00 92.56 93 VAL A O 1
ATOM 714 N N . PHE A 1 94 ? -8.333 1.766 0.590 1.00 92.06 94 PHE A N 1
ATOM 715 C CA . PHE A 1 94 ? -8.338 1.452 2.022 1.00 92.06 94 PHE A CA 1
ATOM 716 C C . PHE A 1 94 ? -8.843 2.615 2.886 1.00 92.06 94 PHE A C 1
ATOM 718 O O . PHE A 1 94 ? -9.574 2.382 3.850 1.00 92.06 94 PHE A O 1
ATOM 725 N N . LEU A 1 95 ? -8.545 3.867 2.528 1.00 92.62 95 LEU A N 1
ATOM 726 C CA . LEU A 1 95 ? -9.084 5.038 3.226 1.00 92.62 95 LEU A CA 1
ATOM 727 C C . LEU A 1 95 ? -10.596 5.186 3.021 1.00 92.62 95 LEU A C 1
ATOM 729 O O . LEU A 1 95 ? -11.318 5.437 3.985 1.00 92.62 95 LEU A O 1
ATOM 733 N N . LEU A 1 96 ? -11.098 4.967 1.801 1.00 93.62 96 LEU A N 1
ATOM 734 C CA . LEU A 1 96 ? -12.537 4.971 1.528 1.00 93.62 96 LEU A CA 1
ATOM 735 C C . LEU A 1 96 ? -13.249 3.865 2.305 1.00 93.62 96 LEU A C 1
ATOM 737 O O . LEU A 1 96 ? -14.287 4.115 2.913 1.00 93.62 96 LEU A O 1
ATOM 741 N N . LEU A 1 97 ? -12.687 2.654 2.327 1.00 91.50 97 LEU A N 1
ATOM 742 C CA . LEU A 1 97 ? -13.225 1.551 3.121 1.00 91.50 97 LEU A CA 1
ATOM 743 C C . LEU A 1 97 ? -13.224 1.885 4.616 1.00 91.50 97 LEU A C 1
ATOM 745 O O . LEU A 1 97 ? -14.219 1.636 5.291 1.00 91.50 97 LEU A O 1
ATOM 749 N N . THR A 1 98 ? -12.158 2.510 5.117 1.00 92.38 98 THR A N 1
ATOM 750 C CA . THR A 1 98 ? -12.078 2.971 6.510 1.00 92.38 98 THR A CA 1
ATOM 751 C C . THR A 1 98 ? -13.181 3.980 6.831 1.00 92.38 98 THR A C 1
ATOM 753 O O . THR A 1 98 ? -13.900 3.807 7.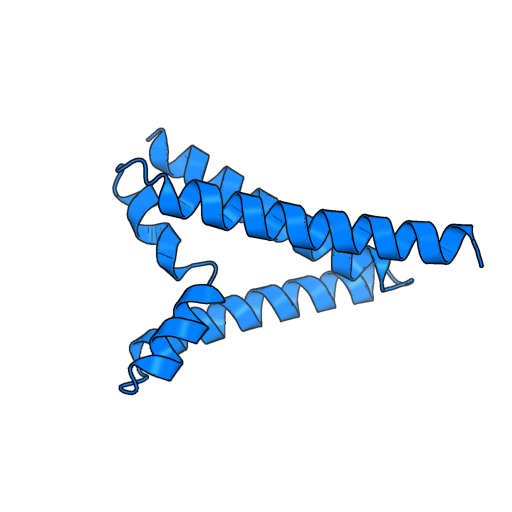813 1.00 92.38 98 THR A O 1
ATOM 756 N N . GLY A 1 99 ? -13.380 4.985 5.971 1.00 90.00 99 GLY A N 1
ATOM 757 C CA . GLY A 1 99 ? -14.461 5.963 6.120 1.00 90.00 99 GLY A CA 1
ATOM 758 C C . GLY A 1 99 ? -15.844 5.309 6.120 1.00 90.00 99 GLY A C 1
ATOM 759 O O . GLY A 1 99 ? -16.669 5.603 6.979 1.00 90.00 99 GLY A O 1
ATOM 760 N N . ARG A 1 100 ? -16.078 4.331 5.236 1.00 89.81 100 ARG A N 1
ATOM 761 C CA . ARG A 1 100 ? -17.344 3.577 5.187 1.00 89.81 100 ARG A CA 1
ATOM 762 C C . ARG A 1 100 ? -17.591 2.757 6.449 1.00 89.81 100 ARG A C 1
ATOM 764 O O . ARG A 1 100 ? -18.732 2.671 6.895 1.00 89.81 100 ARG A O 1
ATOM 771 N N . VAL A 1 101 ? -16.552 2.148 7.019 1.00 88.88 101 VAL A N 1
ATOM 772 C CA . VAL A 1 101 ? -16.654 1.424 8.295 1.00 88.88 101 VAL A CA 1
ATOM 773 C C . VAL A 1 101 ? -16.993 2.391 9.429 1.00 88.88 101 VAL A C 1
ATOM 775 O O . VAL A 1 101 ? -17.856 2.084 10.252 1.00 88.88 101 VAL A O 1
ATOM 778 N N . TYR A 1 102 ? -16.375 3.572 9.442 1.00 86.62 102 TYR A N 1
ATOM 779 C CA . TYR A 1 102 ? -16.652 4.607 10.433 1.00 86.62 102 TYR A CA 1
ATOM 780 C C . TYR A 1 102 ? -18.093 5.136 10.342 1.00 86.62 102 TYR A C 1
ATOM 782 O O . TYR A 1 102 ? -18.811 5.124 11.341 1.00 86.62 102 TYR A O 1
ATOM 790 N N . ASP A 1 103 ? -18.561 5.501 9.144 1.00 87.38 103 ASP A N 1
ATOM 791 C CA . ASP A 1 103 ? -19.939 5.965 8.929 1.00 87.38 103 ASP A CA 1
ATOM 792 C C . ASP A 1 103 ? -20.962 4.911 9.373 1.00 87.38 103 ASP A C 1
ATOM 794 O O . ASP A 1 103 ? -21.944 5.221 10.045 1.00 87.38 103 ASP A O 1
ATOM 798 N N . ARG A 1 104 ? -20.711 3.631 9.072 1.00 83.25 104 ARG A N 1
ATOM 799 C CA . ARG A 1 104 ? -21.572 2.521 9.508 1.00 83.25 104 ARG A CA 1
ATOM 800 C C . ARG A 1 104 ? -21.672 2.387 11.028 1.00 83.25 104 ARG A C 1
ATOM 802 O O . ARG A 1 104 ? -22.713 1.941 11.496 1.00 83.25 104 ARG A O 1
ATOM 809 N N . ARG A 1 105 ? -20.622 2.731 11.782 1.00 77.62 105 ARG A N 1
ATOM 810 C CA . ARG A 1 105 ? -20.655 2.747 13.255 1.00 77.62 105 ARG A CA 1
ATOM 811 C C . ARG A 1 105 ? -21.378 3.976 13.801 1.00 77.62 105 ARG A C 1
ATOM 813 O O . ARG A 1 105 ? -21.976 3.880 14.858 1.00 77.62 105 ARG A O 1
ATOM 820 N N . ARG A 1 106 ? -21.325 5.109 13.093 1.00 76.31 106 ARG A N 1
ATOM 821 C CA . ARG A 1 106 ? -21.991 6.355 13.501 1.00 76.31 106 ARG A CA 1
ATOM 822 C C . ARG A 1 106 ? -23.510 6.324 13.304 1.00 76.31 106 ARG A C 1
ATOM 824 O O . ARG A 1 106 ? -24.223 6.963 14.068 1.00 76.31 106 ARG A O 1
ATOM 831 N N . TYR A 1 107 ? -23.986 5.643 12.260 1.00 71.75 107 TYR A N 1
ATOM 832 C CA . TYR A 1 107 ? -25.416 5.519 11.930 1.00 71.75 107 TYR A CA 1
ATOM 833 C C . TYR A 1 107 ? -26.045 4.190 12.392 1.00 71.75 107 TYR A C 1
ATOM 835 O O . TYR A 1 107 ? -27.147 3.851 11.956 1.00 71.75 107 TYR A O 1
ATOM 843 N N . ARG A 1 108 ? -25.338 3.425 13.227 1.00 53.78 108 ARG A N 1
ATOM 844 C CA . ARG A 1 108 ? -25.900 2.349 14.052 1.00 53.78 108 ARG A CA 1
ATOM 845 C C . ARG A 1 108 ? -26.138 2.886 15.452 1.00 53.78 108 ARG A C 1
ATOM 847 O O . ARG A 1 108 ? -27.143 2.452 16.047 1.00 53.78 108 ARG A O 1
#

Radius of gyration: 15.47 Å; chains: 1; bounding box: 44×32×37 Å

Sequence (108 aa):
MFGNLIAILLVGGAFIAIGLFVSALTENQLAAAIGTVGIILLFFAVSALNRFIPVYWIRFVLSGVSIFSRFSNFTQGAFDFSALLYYLSVMAVFLLLTGRVYDRRRYR

Secondary structure (DSSP, 8-state):
-HHHHHHHHHHHHHHHHHHHHHHHH-S-HHHHHHHHHHHHHHHHHHHHHGGG---HHHHHHHHHH-TTTTHHHHHTT---HHHHHHHHHHHHHHHHHHHHHHHHHH--

pLDDT: mean 83.92, std 8.11, range [53.78, 94.0]

Foldseek 3Di:
DVLLVVLCVLLVLLLVLLLLLLPLVDPDNVSSVVVSVVVVVVLVVLQVCLVVDPDDVSNVVSCLSRLCNCSVCSVVVDDDVVNNVSSVVSSVVSNVSSVVSVVVVVVD